Protein AF-A0A9D4Y849-F1 (afdb_monomer)

Sequence (155 aa):
MKKKGLILKHSLALVTILVTVCCIFIVIVTFFKLPEVQNKSNQKMGFYPITKSRKVSVQDLNLGKFGEMMIEMLPQDLAFTVFVPSEEAFKRDLHLSVDDSLKQDKFNDTYAIVSRVLGFSAVPLTVWSVDLRFGEVVNYESLSGFSLYVSKDVD

Structure (mmCIF, N/CA/C/O backbone):
data_AF-A0A9D4Y849-F1
#
_entry.id   AF-A0A9D4Y849-F1
#
loop_
_atom_site.group_PDB
_atom_site.id
_atom_site.type_symbol
_atom_site.label_atom_id
_atom_site.label_alt_id
_atom_site.label_comp_id
_atom_site.label_asym_id
_atom_site.label_entity_id
_atom_site.label_seq_id
_atom_site.pdbx_PDB_ins_code
_atom_site.Cartn_x
_atom_site.Cartn_y
_atom_site.Cartn_z
_atom_site.occupancy
_atom_site.B_iso_or_equiv
_atom_site.auth_seq_id
_atom_site.auth_comp_id
_atom_site.auth_asym_id
_atom_site.auth_atom_id
_atom_site.pdbx_PDB_model_num
ATOM 1 N N . MET A 1 1 ? 37.885 -54.218 -19.026 1.00 47.28 1 MET A N 1
ATOM 2 C CA . MET A 1 1 ? 36.502 -53.902 -18.592 1.00 47.28 1 MET A CA 1
ATOM 3 C C . MET A 1 1 ? 36.402 -52.515 -17.912 1.00 47.28 1 MET A C 1
ATOM 5 O O . MET A 1 1 ? 35.936 -52.428 -16.789 1.00 47.28 1 MET A O 1
ATOM 9 N N . LYS A 1 2 ? 36.842 -51.413 -18.559 1.00 52.56 2 LYS A N 1
ATOM 10 C CA . LYS A 1 2 ? 36.887 -50.051 -17.948 1.00 52.56 2 LYS A CA 1
ATOM 11 C C . LYS A 1 2 ? 36.174 -48.928 -18.737 1.00 52.56 2 LYS A C 1
ATOM 13 O O . LYS A 1 2 ? 36.035 -47.830 -18.218 1.00 52.56 2 LYS A O 1
ATOM 18 N N . LYS A 1 3 ? 35.683 -49.175 -19.962 1.00 53.69 3 LYS A N 1
ATOM 19 C CA . LYS A 1 3 ? 35.081 -48.125 -20.820 1.00 53.69 3 LYS A CA 1
ATOM 20 C C . LYS A 1 3 ? 33.641 -47.728 -20.443 1.00 53.69 3 LYS A C 1
ATOM 22 O O . LYS A 1 3 ? 33.256 -46.590 -20.671 1.00 53.69 3 LYS A O 1
ATOM 27 N N . LYS A 1 4 ? 32.857 -48.626 -19.829 1.00 53.47 4 LYS A N 1
ATOM 28 C CA . LYS A 1 4 ? 31.425 -48.390 -19.536 1.00 53.47 4 LYS A CA 1
ATOM 29 C C . LYS A 1 4 ? 31.184 -47.339 -18.436 1.00 53.47 4 LYS A C 1
ATOM 31 O O . LYS A 1 4 ? 30.261 -46.545 -18.550 1.00 53.47 4 LYS A O 1
ATOM 36 N N . GLY A 1 5 ? 32.042 -47.285 -17.411 1.00 56.31 5 GLY A N 1
ATOM 37 C CA . GLY A 1 5 ? 31.897 -46.340 -16.294 1.00 56.31 5 GLY A CA 1
ATOM 38 C C . GLY A 1 5 ? 32.251 -44.888 -16.636 1.00 56.31 5 GLY A C 1
ATOM 39 O O . GLY A 1 5 ? 31.751 -43.976 -15.989 1.00 56.31 5 GLY A O 1
ATOM 40 N N . LEU A 1 6 ? 33.083 -44.658 -17.658 1.00 56.03 6 LEU A N 1
ATOM 41 C CA . LEU A 1 6 ? 33.433 -43.308 -18.110 1.00 56.03 6 LEU A CA 1
ATOM 42 C C . LEU A 1 6 ? 32.272 -42.679 -18.900 1.00 56.03 6 LEU A C 1
ATOM 44 O O . LEU A 1 6 ? 31.901 -41.537 -18.656 1.00 56.03 6 LEU A O 1
ATOM 48 N N . ILE A 1 7 ? 31.643 -43.460 -19.784 1.00 57.50 7 ILE A N 1
ATOM 49 C CA . ILE A 1 7 ? 30.515 -43.020 -20.623 1.00 57.50 7 ILE A CA 1
ATOM 50 C C . ILE A 1 7 ? 29.294 -42.665 -19.760 1.00 57.50 7 ILE A C 1
ATOM 52 O O . ILE A 1 7 ? 28.658 -41.641 -19.992 1.00 57.50 7 ILE A O 1
ATOM 56 N N . LEU A 1 8 ? 29.014 -43.451 -18.711 1.00 58.69 8 LEU A N 1
ATOM 57 C CA . LEU A 1 8 ? 27.918 -43.172 -17.774 1.00 58.69 8 LEU A CA 1
ATOM 58 C C . LEU A 1 8 ? 28.136 -41.859 -16.995 1.00 58.69 8 LEU A C 1
ATOM 60 O O . LEU A 1 8 ? 27.192 -41.101 -16.794 1.00 58.69 8 LEU A O 1
ATOM 64 N N . LYS A 1 9 ? 29.384 -41.556 -16.603 1.00 65.88 9 LYS A N 1
ATOM 65 C CA . LYS A 1 9 ? 29.740 -40.299 -15.919 1.00 65.88 9 LYS A CA 1
ATOM 66 C C . LYS A 1 9 ? 29.588 -39.084 -16.830 1.00 65.88 9 LYS A C 1
ATOM 68 O O . LYS A 1 9 ? 29.071 -38.066 -16.387 1.00 65.88 9 LYS A O 1
ATOM 73 N N . HIS A 1 10 ? 29.989 -39.205 -18.096 1.00 72.44 10 HIS A N 1
ATOM 74 C CA . HIS A 1 10 ? 29.776 -38.146 -19.083 1.00 72.44 10 HIS A CA 1
ATOM 75 C C . HIS A 1 10 ? 28.285 -37.927 -19.365 1.00 72.44 10 HIS A C 1
ATOM 77 O O . HIS A 1 10 ? 27.846 -36.785 -19.409 1.00 72.44 10 HIS A O 1
ATOM 83 N N . SER A 1 11 ? 27.493 -38.999 -19.467 1.00 77.38 11 SER A N 1
ATOM 84 C CA . SER A 1 11 ? 26.039 -38.893 -19.640 1.00 77.38 11 SER A CA 1
ATOM 85 C C . SER A 1 11 ? 25.360 -38.226 -18.443 1.00 77.38 11 SER A C 1
ATOM 87 O O . SER A 1 11 ? 24.508 -37.366 -18.635 1.00 77.38 11 SER A O 1
ATOM 89 N N . LEU A 1 12 ? 25.741 -38.589 -17.215 1.00 82.31 12 LEU A N 1
ATOM 90 C CA . LEU A 1 12 ? 25.193 -37.978 -16.003 1.00 82.31 12 LEU A CA 1
ATOM 91 C C . LEU A 1 12 ? 25.571 -36.495 -15.907 1.00 82.31 12 LEU A C 1
ATOM 93 O O . LEU A 1 12 ? 24.713 -35.668 -15.624 1.00 82.31 12 LEU A O 1
ATOM 97 N N . ALA A 1 13 ? 26.827 -36.148 -16.207 1.00 82.88 13 ALA A N 1
ATOM 98 C CA . ALA A 1 13 ? 27.283 -34.760 -16.213 1.00 82.88 13 ALA A CA 1
ATOM 99 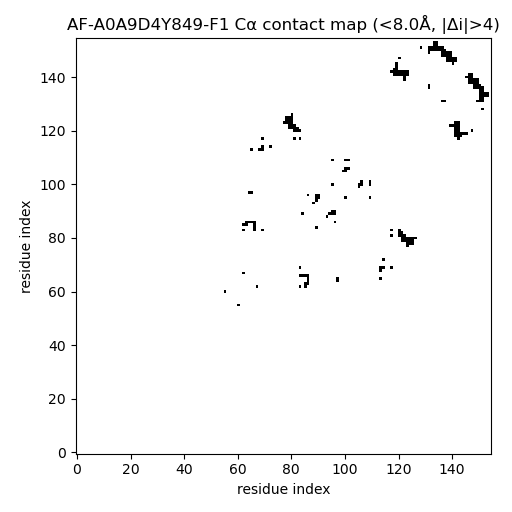C C . ALA A 1 13 ? 26.510 -33.896 -17.224 1.00 82.88 13 ALA A C 1
ATOM 101 O O . ALA A 1 13 ? 26.131 -32.776 -16.895 1.00 82.88 13 ALA A O 1
ATOM 102 N N . LEU A 1 14 ? 26.223 -34.421 -18.421 1.00 86.38 14 LEU A N 1
ATOM 103 C CA . LEU A 1 14 ? 25.432 -33.710 -19.432 1.00 86.38 14 LEU A CA 1
ATOM 104 C C . LEU A 1 14 ? 23.992 -33.460 -18.974 1.00 86.38 14 LEU A C 1
ATOM 106 O O . LEU A 1 14 ? 23.481 -32.358 -19.162 1.00 86.38 14 LEU A O 1
ATOM 110 N N . VAL A 1 15 ? 23.355 -34.449 -18.341 1.00 90.56 15 VAL A N 1
ATOM 111 C CA . VAL A 1 15 ? 21.998 -34.291 -17.795 1.00 90.56 15 VAL A CA 1
ATOM 112 C C . VAL A 1 15 ? 21.989 -33.241 -16.685 1.00 90.56 15 VAL A C 1
ATOM 114 O O . VAL A 1 15 ? 21.133 -32.360 -16.694 1.00 90.56 15 VAL A O 1
ATOM 117 N N . THR A 1 16 ? 22.966 -33.269 -15.774 1.00 88.50 16 THR A N 1
ATOM 118 C CA . THR A 1 16 ? 23.066 -32.270 -14.700 1.00 88.50 16 THR A CA 1
ATOM 119 C C . THR A 1 16 ? 23.268 -30.861 -15.254 1.00 88.50 16 THR A C 1
ATOM 121 O O . THR A 1 16 ? 22.604 -29.939 -14.795 1.00 88.50 16 THR A O 1
ATOM 124 N N . ILE A 1 17 ? 24.134 -30.691 -16.261 1.00 93.75 17 ILE A N 1
ATOM 125 C CA . ILE A 1 17 ? 24.362 -29.392 -16.916 1.00 93.75 17 ILE A CA 1
ATOM 126 C C . ILE A 1 17 ? 23.087 -28.896 -17.609 1.00 93.75 17 ILE A C 1
ATOM 128 O O . ILE A 1 17 ? 22.750 -27.721 -17.510 1.00 93.75 17 ILE A O 1
ATOM 132 N N . LEU A 1 18 ? 22.353 -29.777 -18.292 1.00 94.06 18 LEU A N 1
ATOM 133 C CA . LEU A 1 18 ? 21.105 -29.397 -18.949 1.00 94.06 18 LEU A CA 1
ATOM 134 C C . LEU A 1 18 ? 20.064 -28.921 -17.927 1.00 94.06 18 LEU A C 1
ATOM 136 O O . LEU A 1 18 ? 19.456 -27.870 -18.113 1.00 94.06 18 LEU A O 1
ATOM 140 N N . VAL A 1 19 ? 19.901 -29.660 -16.826 1.00 95.00 19 VAL A N 1
ATOM 141 C CA . VAL A 1 19 ? 18.961 -29.308 -15.755 1.00 95.00 19 VAL A CA 1
ATOM 142 C C . VAL A 1 19 ? 19.338 -27.974 -15.113 1.00 95.00 19 VAL A C 1
ATOM 144 O O . VAL A 1 19 ? 18.467 -27.122 -14.953 1.00 95.00 19 VAL A O 1
ATOM 147 N N . THR A 1 20 ? 20.616 -27.743 -14.798 1.00 94.44 20 THR A N 1
ATOM 148 C CA . THR A 1 20 ? 21.045 -26.471 -14.193 1.00 94.44 20 THR A CA 1
ATOM 149 C C . THR A 1 20 ? 20.836 -25.289 -15.134 1.00 94.44 20 THR A C 1
ATOM 151 O O . THR A 1 20 ? 20.333 -24.256 -14.694 1.00 94.44 20 THR A O 1
ATOM 154 N N . VAL A 1 21 ? 21.135 -25.438 -16.428 1.00 96.00 21 VAL A N 1
ATOM 155 C CA . VAL A 1 21 ? 20.874 -24.397 -17.435 1.00 96.00 21 VAL A CA 1
ATOM 156 C C . VAL A 1 21 ? 19.375 -24.109 -17.558 1.00 96.00 21 VAL A C 1
ATOM 158 O O . VAL A 1 21 ? 18.985 -22.942 -17.575 1.00 96.00 21 VAL A O 1
ATOM 161 N N . CYS A 1 22 ? 18.520 -25.137 -17.572 1.00 93.81 22 CYS A N 1
ATOM 162 C CA . CYS A 1 22 ? 17.066 -24.957 -17.582 1.00 93.81 22 CYS A CA 1
ATOM 163 C C . CYS A 1 22 ? 16.561 -24.236 -16.323 1.00 93.81 22 CYS A C 1
ATOM 165 O O . CYS A 1 22 ? 15.745 -23.324 -16.439 1.00 93.81 22 CYS A O 1
ATOM 167 N N . CYS A 1 23 ? 17.061 -24.589 -15.135 1.00 91.94 23 CYS A N 1
ATOM 168 C CA . CYS A 1 23 ? 16.703 -23.903 -13.891 1.00 91.94 23 CYS A CA 1
ATOM 169 C C . CYS A 1 23 ? 17.100 -22.423 -13.928 1.00 91.94 23 CYS A C 1
ATOM 171 O O . CYS A 1 23 ? 16.280 -21.567 -13.605 1.00 91.94 23 CYS A O 1
ATOM 173 N N . ILE A 1 24 ? 18.322 -22.112 -14.375 1.00 93.38 24 ILE A N 1
ATOM 174 C CA . ILE A 1 24 ? 18.793 -20.727 -14.518 1.00 93.38 24 ILE A CA 1
ATOM 175 C C . ILE A 1 24 ? 17.918 -19.965 -15.521 1.00 93.38 24 ILE A C 1
ATOM 177 O O . ILE A 1 24 ? 17.513 -18.840 -15.243 1.00 93.38 24 ILE A O 1
ATOM 181 N N . PHE A 1 25 ? 17.568 -20.578 -16.654 1.00 92.38 25 PHE A N 1
ATOM 182 C CA . PHE A 1 25 ? 16.704 -19.953 -17.654 1.00 92.38 25 PHE A CA 1
ATOM 183 C C . PHE A 1 25 ? 15.298 -19.657 -17.115 1.00 92.38 25 PHE A C 1
ATOM 185 O O . PHE A 1 25 ? 14.789 -18.561 -17.328 1.00 92.38 25 PHE A O 1
ATOM 192 N N . ILE A 1 26 ? 14.686 -20.590 -16.376 1.00 89.62 26 ILE A N 1
ATOM 193 C CA . ILE A 1 26 ? 13.374 -20.376 -15.746 1.00 89.62 26 ILE A CA 1
ATOM 194 C C . ILE A 1 26 ? 13.445 -19.229 -14.734 1.00 89.62 26 ILE A C 1
ATOM 196 O O . ILE A 1 26 ? 12.565 -18.369 -14.738 1.00 89.62 26 ILE A O 1
ATOM 200 N N . VAL A 1 27 ? 14.495 -19.182 -13.907 1.00 87.62 27 VAL A N 1
ATOM 201 C CA . VAL A 1 27 ? 14.723 -18.081 -12.958 1.00 87.62 27 VAL A CA 1
ATOM 202 C C . VAL A 1 27 ? 14.835 -16.757 -13.711 1.00 87.62 27 VAL A C 1
ATOM 204 O O . VAL A 1 27 ? 14.110 -15.827 -13.388 1.00 87.62 27 VAL A O 1
ATOM 207 N N . ILE A 1 28 ? 15.643 -16.683 -14.770 1.00 86.44 28 ILE A N 1
ATOM 208 C CA . ILE A 1 2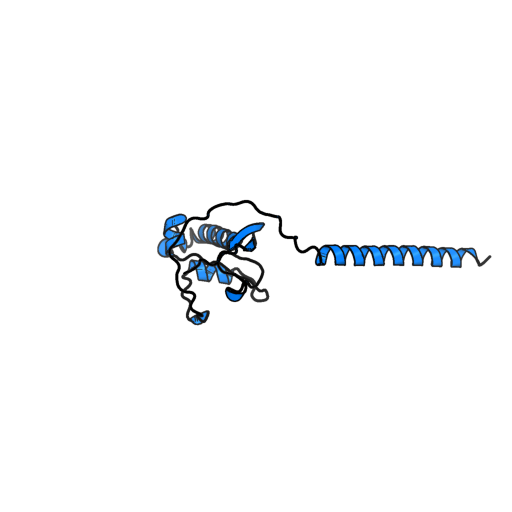8 ? 15.770 -15.478 -15.603 1.00 86.44 28 ILE A CA 1
ATOM 209 C C . ILE A 1 28 ? 14.406 -15.080 -16.185 1.00 86.44 28 ILE A C 1
ATOM 211 O O . ILE A 1 28 ? 13.965 -13.960 -15.965 1.00 86.44 28 ILE A O 1
ATOM 215 N N . VAL A 1 29 ? 13.680 -15.977 -16.855 1.00 82.31 29 VAL A N 1
ATOM 216 C CA . VAL A 1 29 ? 12.361 -15.644 -17.428 1.00 82.31 29 VAL A CA 1
ATOM 217 C C . VAL A 1 29 ? 11.379 -15.178 -16.351 1.00 82.31 29 VAL A C 1
ATOM 219 O O . VAL A 1 29 ? 10.624 -14.246 -16.593 1.00 82.31 29 VAL A O 1
ATOM 222 N N . THR A 1 30 ? 11.407 -15.770 -15.158 1.00 78.06 30 THR A N 1
ATOM 223 C CA . THR A 1 30 ? 10.515 -15.392 -14.051 1.00 78.06 30 THR A CA 1
ATOM 224 C C . THR A 1 30 ? 10.880 -14.026 -13.470 1.00 78.06 30 THR A C 1
ATOM 226 O O . THR A 1 30 ? 9.995 -13.215 -13.229 1.00 78.06 30 THR A O 1
ATOM 229 N N . PHE A 1 31 ? 12.172 -13.737 -13.295 1.00 75.00 31 PHE A N 1
ATOM 230 C CA . PHE A 1 31 ? 12.651 -12.443 -12.801 1.00 75.00 31 PHE A CA 1
ATOM 231 C C . PHE A 1 31 ? 12.488 -11.315 -13.831 1.00 75.00 31 PHE A C 1
ATOM 233 O O . PHE A 1 31 ? 12.242 -10.175 -13.448 1.00 75.00 31 PHE A O 1
ATOM 240 N N . PHE A 1 32 ? 12.616 -11.614 -15.128 1.00 65.69 32 PHE A N 1
ATOM 241 C CA . PHE A 1 32 ? 12.480 -10.626 -16.206 1.00 65.69 32 PHE A CA 1
ATOM 242 C C . PHE A 1 32 ? 11.050 -10.489 -16.742 1.00 65.69 32 PHE A C 1
ATOM 244 O O . PHE A 1 32 ? 10.751 -9.484 -17.386 1.00 65.69 32 PHE A O 1
ATOM 251 N N . LYS A 1 33 ? 10.139 -11.425 -16.443 1.00 50.00 33 LYS A N 1
ATOM 252 C CA . LYS A 1 33 ? 8.693 -11.198 -16.566 1.00 50.00 33 LYS A CA 1
ATOM 253 C C . LYS A 1 33 ? 8.202 -10.332 -15.403 1.00 50.00 33 LYS A C 1
ATOM 255 O O . LYS A 1 33 ? 7.407 -10.771 -14.577 1.00 50.00 33 LYS A O 1
ATOM 260 N N . LEU A 1 34 ? 8.626 -9.068 -15.384 1.00 50.88 34 LEU A N 1
ATOM 261 C CA . LEU A 1 34 ? 7.728 -8.032 -14.884 1.00 50.88 34 LEU A CA 1
ATOM 262 C C . LEU A 1 34 ? 6.468 -8.054 -15.769 1.00 50.88 34 LEU A C 1
ATOM 264 O O . LEU A 1 34 ? 6.597 -8.241 -16.983 1.00 50.88 34 LEU A O 1
ATOM 268 N N . PRO A 1 35 ? 5.262 -7.915 -15.198 1.00 51.56 35 PRO A N 1
ATOM 269 C CA . PRO A 1 35 ? 4.032 -7.945 -15.973 1.00 51.56 35 PRO A CA 1
ATOM 270 C C . PRO A 1 35 ? 4.059 -6.831 -17.024 1.00 51.56 35 PRO A C 1
ATOM 272 O O . PRO A 1 35 ? 4.059 -5.642 -16.716 1.00 51.56 35 PRO A O 1
ATOM 275 N N . GLU A 1 36 ? 4.120 -7.245 -18.287 1.00 46.44 36 GLU A N 1
ATOM 276 C CA . GLU A 1 36 ? 3.989 -6.371 -19.443 1.00 46.44 36 GLU A CA 1
ATOM 277 C C . GLU A 1 36 ? 2.595 -5.735 -19.428 1.00 46.44 36 GLU A C 1
ATOM 279 O O . GLU A 1 36 ? 1.570 -6.421 -19.386 1.00 46.44 36 GLU A O 1
ATOM 284 N N . VAL A 1 37 ? 2.593 -4.402 -19.437 1.00 47.94 37 VAL A N 1
ATOM 285 C CA . VAL A 1 37 ? 1.428 -3.515 -19.423 1.00 47.94 37 VAL A CA 1
ATOM 286 C C . VAL A 1 37 ? 0.395 -3.957 -20.464 1.00 47.94 37 VAL A C 1
ATOM 288 O O . VAL A 1 37 ? 0.623 -3.885 -21.673 1.00 47.94 37 VAL A O 1
ATOM 291 N N . GLN A 1 38 ? -0.767 -4.403 -19.981 1.00 45.53 38 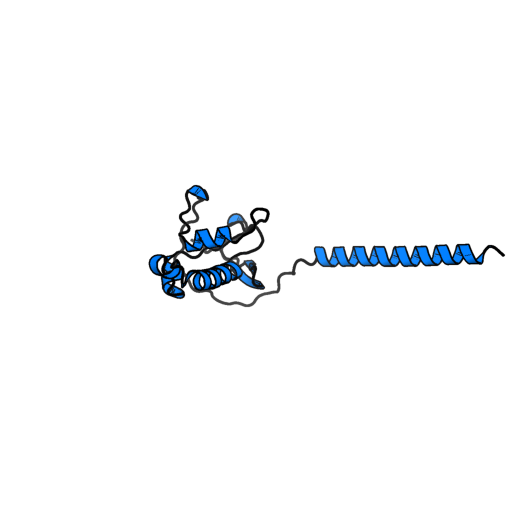GLN A N 1
ATOM 292 C CA . GLN A 1 38 ? -1.929 -4.691 -20.815 1.00 45.53 38 GLN A CA 1
ATOM 293 C C . GLN A 1 38 ? -2.621 -3.393 -21.252 1.00 45.53 38 GLN A C 1
ATOM 295 O O . GLN A 1 38 ? -2.792 -2.429 -20.509 1.00 45.53 38 GLN A O 1
ATOM 300 N N . ASN A 1 39 ? -2.986 -3.418 -22.525 1.00 45.72 39 ASN A N 1
ATOM 301 C CA . ASN A 1 39 ? -3.414 -2.331 -23.383 1.00 45.72 39 ASN A CA 1
ATOM 302 C C . ASN A 1 39 ? -4.852 -1.857 -23.067 1.00 45.72 39 ASN A C 1
ATOM 304 O O . ASN A 1 39 ? -5.771 -2.667 -23.010 1.00 45.72 39 ASN A O 1
ATOM 308 N N . LYS A 1 40 ? -5.013 -0.533 -22.926 1.00 54.56 40 LYS A N 1
ATOM 309 C CA . LYS A 1 40 ? -6.207 0.313 -23.161 1.00 54.56 40 LYS A CA 1
ATOM 310 C C . LYS A 1 40 ? -7.606 -0.281 -22.892 1.00 54.56 40 LYS A C 1
ATOM 312 O O . LYS A 1 40 ? -8.161 -1.005 -23.714 1.00 54.56 40 LYS A O 1
ATOM 317 N N . SER A 1 41 ? -8.301 0.284 -21.901 1.00 43.72 41 SER A N 1
ATOM 318 C CA . SER A 1 41 ? -9.721 0.624 -22.073 1.00 43.72 41 SER A CA 1
ATOM 319 C C . SER A 1 41 ? -10.070 1.913 -21.323 1.00 43.72 41 SER A C 1
ATOM 321 O O . SER A 1 41 ? -9.593 2.164 -20.220 1.00 43.72 41 SER A O 1
ATOM 323 N N . ASN A 1 42 ? -10.830 2.779 -21.993 1.00 49.94 42 ASN A N 1
ATOM 324 C CA . ASN A 1 42 ? -11.174 4.123 -21.547 1.00 49.94 42 ASN A CA 1
ATOM 325 C C . ASN A 1 42 ? -12.181 4.066 -20.391 1.00 49.94 42 ASN A C 1
ATOM 327 O O . ASN A 1 42 ? -13.327 3.672 -20.610 1.00 49.94 42 ASN A O 1
ATOM 331 N N . GLN A 1 43 ? -11.812 4.547 -19.205 1.00 46.41 43 GLN A N 1
ATOM 332 C CA . GLN A 1 43 ? -12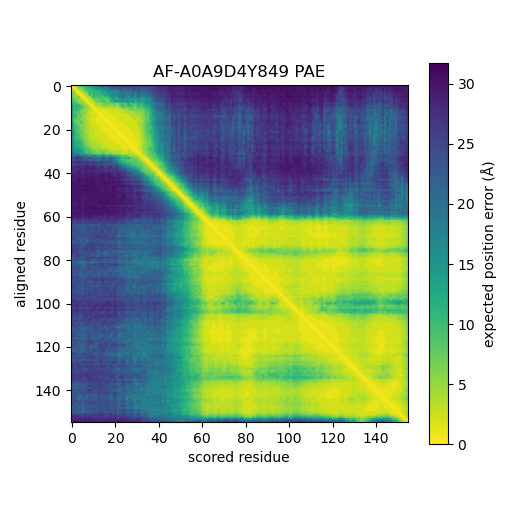.782 4.843 -18.154 1.00 46.41 43 GLN A CA 1
ATOM 333 C C . GLN A 1 43 ? -12.483 6.209 -17.538 1.00 46.41 43 GLN A C 1
ATOM 335 O O . GLN A 1 43 ? -11.387 6.475 -17.057 1.00 46.41 43 GLN A O 1
ATOM 340 N N . LYS A 1 44 ? -13.467 7.107 -17.642 1.00 43.03 44 LYS A N 1
ATOM 341 C CA . LYS A 1 44 ? -13.430 8.472 -17.112 1.00 43.03 44 LYS A CA 1
ATOM 342 C C . LYS A 1 44 ? -13.515 8.402 -15.584 1.00 43.03 44 LYS A C 1
ATOM 344 O O . LYS A 1 44 ? -14.555 7.996 -15.071 1.00 43.03 44 LYS A O 1
ATOM 349 N N . MET A 1 45 ? -12.451 8.787 -14.881 1.00 41.78 45 MET A N 1
ATOM 350 C CA . MET A 1 45 ? -12.441 8.897 -13.418 1.00 41.78 45 MET A CA 1
ATOM 351 C C . MET A 1 45 ? -12.903 10.301 -13.000 1.00 41.78 45 MET A C 1
ATOM 353 O O . MET A 1 45 ? -12.553 11.288 -13.643 1.00 41.78 45 MET A O 1
ATOM 357 N N . GLY A 1 46 ? -13.761 10.376 -11.979 1.00 40.09 46 GLY A N 1
ATOM 358 C CA . GLY A 1 46 ? -14.384 11.614 -11.504 1.00 40.09 46 GLY A CA 1
ATOM 359 C C . GLY A 1 46 ? -13.402 12.575 -10.825 1.00 40.09 46 GLY A C 1
ATOM 360 O O . GLY A 1 46 ? -12.483 12.148 -10.132 1.00 40.09 46 GLY A O 1
ATOM 361 N N . PHE A 1 47 ? -13.633 13.874 -11.023 1.00 34.31 47 PHE A N 1
ATOM 362 C CA . PHE A 1 47 ? -12.834 14.975 -10.484 1.00 34.31 47 PHE A CA 1
ATOM 363 C C . PHE A 1 47 ? -13.045 15.155 -8.970 1.00 34.31 47 PHE A C 1
ATOM 365 O O . PHE A 1 47 ? -14.172 15.370 -8.523 1.00 34.31 47 PHE A O 1
ATOM 372 N N . TYR A 1 48 ? -11.952 15.160 -8.203 1.00 40.69 48 TYR A N 1
ATOM 373 C CA . TYR A 1 48 ? -11.881 15.676 -6.829 1.00 40.69 48 TYR A CA 1
ATOM 374 C C . TYR A 1 48 ? -10.894 16.860 -6.788 1.00 40.69 48 TYR A C 1
ATOM 376 O O . TYR A 1 48 ? -9.969 16.896 -7.600 1.00 40.69 48 TYR A O 1
ATOM 384 N N . PRO A 1 49 ? -11.068 17.851 -5.891 1.00 37.31 49 PRO A N 1
ATOM 385 C CA . PRO A 1 49 ? -10.230 19.050 -5.875 1.00 37.31 49 PRO A CA 1
ATOM 386 C C . PRO A 1 49 ? -8.761 18.729 -5.548 1.00 37.31 49 PRO A C 1
ATOM 388 O O . PRO A 1 49 ? -8.453 18.131 -4.518 1.00 37.31 49 PRO A O 1
ATOM 391 N N . ILE A 1 50 ? -7.867 19.163 -6.440 1.00 39.81 50 ILE A N 1
ATOM 392 C CA . ILE A 1 50 ? -6.414 18.952 -6.408 1.00 39.81 50 ILE A CA 1
ATOM 393 C C . ILE A 1 50 ? -5.792 19.754 -5.254 1.00 39.81 50 ILE A C 1
ATOM 395 O O . ILE A 1 50 ? -5.839 20.986 -5.235 1.00 39.81 50 ILE A O 1
ATOM 399 N N . THR A 1 51 ? -5.165 19.074 -4.293 1.00 40.81 51 THR A N 1
ATOM 400 C CA . THR A 1 51 ? -4.304 19.708 -3.286 1.00 40.81 51 THR A CA 1
ATOM 401 C C . THR A 1 51 ? -2.861 19.760 -3.799 1.00 40.81 51 THR A C 1
ATOM 403 O O . THR A 1 51 ? -2.294 18.765 -4.244 1.00 40.81 51 THR A O 1
ATOM 406 N N . LYS A 1 52 ? -2.250 20.954 -3.777 1.00 41.47 52 LYS A N 1
ATOM 407 C CA . LYS A 1 52 ? -0.873 21.192 -4.250 1.00 41.47 52 LYS A CA 1
ATOM 408 C C . LYS A 1 52 ? 0.129 20.264 -3.548 1.00 41.47 52 LYS A C 1
ATOM 410 O O . LYS A 1 52 ? 0.243 20.284 -2.324 1.00 41.47 52 LYS A O 1
ATOM 415 N N . SER A 1 53 ? 0.919 19.528 -4.332 1.00 44.97 53 SER A N 1
ATOM 416 C CA . SER A 1 53 ? 2.009 18.666 -3.853 1.00 44.97 53 SER A CA 1
ATOM 417 C C . SER A 1 53 ? 3.128 19.495 -3.203 1.00 44.97 53 SER A C 1
ATOM 419 O O . SER A 1 53 ? 4.014 20.013 -3.885 1.00 44.97 53 SER A O 1
ATOM 421 N N . ARG A 1 54 ? 3.111 19.620 -1.872 1.00 44.75 54 ARG A N 1
ATOM 422 C CA . ARG A 1 54 ? 4.216 20.177 -1.076 1.00 44.75 54 ARG A CA 1
ATOM 423 C C . ARG A 1 54 ? 5.152 19.039 -0.662 1.00 44.75 54 ARG A C 1
ATOM 425 O O . ARG A 1 54 ? 4.700 18.034 -0.129 1.00 44.75 54 ARG A O 1
ATOM 432 N N . LYS A 1 55 ? 6.464 19.206 -0.856 1.00 44.47 55 LYS A N 1
ATOM 433 C CA . LYS A 1 55 ? 7.477 18.320 -0.262 1.00 44.47 55 LYS A CA 1
ATOM 434 C C . LYS A 1 55 ? 7.494 18.584 1.249 1.00 44.47 55 LYS A C 1
ATOM 436 O O . LYS A 1 55 ? 7.966 19.639 1.670 1.00 44.47 55 LYS A O 1
ATOM 441 N N . VAL A 1 56 ? 6.914 17.684 2.037 1.00 51.25 56 VAL A N 1
ATOM 442 C CA . VAL A 1 56 ? 6.823 17.787 3.504 1.00 51.25 56 VAL A CA 1
ATOM 443 C C . VAL A 1 56 ? 7.662 16.663 4.111 1.00 51.25 56 VAL A C 1
ATOM 445 O O . VAL A 1 56 ? 7.673 15.550 3.585 1.00 51.25 56 VAL A O 1
ATOM 448 N N . SER A 1 57 ? 8.436 16.967 5.154 1.00 51.75 57 SER A N 1
ATOM 449 C CA . SER A 1 57 ? 9.180 15.939 5.884 1.00 51.75 57 SER A CA 1
ATOM 450 C C . SER A 1 57 ? 8.181 15.032 6.616 1.00 51.75 57 SER A C 1
ATOM 452 O O . SER A 1 57 ? 7.137 15.505 7.053 1.00 51.75 57 SER A O 1
ATOM 454 N N . VAL A 1 58 ? 8.467 13.734 6.764 1.00 54.00 58 VAL A N 1
ATOM 455 C CA . VAL A 1 58 ? 7.554 12.793 7.455 1.00 54.00 58 VAL A CA 1
ATOM 456 C C . VAL A 1 58 ? 7.246 13.250 8.893 1.00 54.00 58 VAL A C 1
ATOM 458 O O . VAL A 1 58 ? 6.165 12.986 9.398 1.00 54.00 58 VAL A O 1
ATOM 461 N N . GLN A 1 59 ? 8.158 13.999 9.522 1.00 53.22 59 GLN A N 1
ATOM 462 C CA . GLN A 1 59 ? 8.001 14.546 10.876 1.00 53.22 59 GLN A CA 1
ATOM 463 C C . GLN A 1 59 ? 7.018 15.729 10.945 1.00 53.22 59 GLN A C 1
ATOM 465 O O . GLN A 1 59 ? 6.468 15.997 12.007 1.00 53.22 59 GLN A O 1
ATOM 470 N N . ASP A 1 60 ? 6.762 16.401 9.818 1.00 57.03 60 ASP A N 1
ATOM 471 C CA . ASP A 1 60 ? 5.835 17.538 9.713 1.00 57.03 60 ASP A CA 1
ATOM 472 C C . ASP A 1 60 ? 4.474 17.143 9.101 1.00 57.03 60 ASP A C 1
ATOM 474 O O . ASP A 1 60 ? 3.586 17.985 8.936 1.00 57.03 60 ASP A O 1
ATOM 478 N N . LEU A 1 61 ? 4.309 15.874 8.711 1.00 71.69 61 LEU A N 1
ATOM 479 C CA . LEU A 1 61 ? 3.108 15.345 8.068 1.00 71.69 61 LEU A CA 1
ATOM 480 C C . LEU A 1 61 ? 2.167 14.777 9.133 1.00 71.69 61 LEU A C 1
ATOM 482 O O . LEU A 1 61 ? 2.352 13.668 9.623 1.00 71.69 61 LEU A O 1
ATOM 486 N N . ASN A 1 62 ? 1.130 15.537 9.483 1.00 83.44 62 ASN A N 1
ATOM 487 C CA . ASN A 1 62 ? 0.049 15.023 10.316 1.00 83.44 62 ASN A CA 1
ATOM 488 C C . ASN A 1 62 ? -0.820 14.066 9.481 1.00 83.44 62 ASN A C 1
ATOM 490 O O . ASN A 1 62 ? -1.690 14.504 8.729 1.00 83.44 62 ASN A O 1
ATOM 494 N N . LEU A 1 63 ? -0.540 12.765 9.584 1.00 88.06 63 LEU A N 1
ATOM 495 C CA . LEU A 1 63 ? -1.287 11.695 8.913 1.00 88.06 63 LEU A CA 1
ATOM 496 C C . LEU A 1 63 ? -2.570 11.299 9.665 1.00 88.06 63 LEU A C 1
ATOM 498 O O . LEU A 1 63 ? -3.336 10.466 9.177 1.00 88.06 63 LEU A O 1
ATOM 502 N N . GLY A 1 64 ? -2.795 11.867 10.853 1.00 91.38 64 GLY A N 1
ATOM 503 C CA . GLY A 1 64 ? -3.822 11.403 11.775 1.00 91.38 64 GLY A CA 1
ATOM 504 C C . GLY A 1 64 ? -3.540 10.004 12.335 1.00 91.38 64 GLY A C 1
ATOM 505 O O . GLY A 1 64 ? -2.602 9.313 11.931 1.00 91.38 64 GLY A O 1
ATOM 506 N N . LYS A 1 65 ? -4.378 9.550 13.267 1.00 94.00 65 LYS A N 1
ATOM 507 C CA . LYS A 1 65 ? -4.185 8.282 13.989 1.00 94.00 65 LYS A CA 1
ATOM 508 C C . LYS A 1 65 ? -4.310 7.049 13.111 1.00 94.00 65 LYS A C 1
ATOM 510 O O . LYS A 1 65 ? -3.555 6.096 13.289 1.00 94.00 65 LYS A O 1
ATOM 515 N N . PHE A 1 66 ? -5.222 7.057 12.145 1.00 95.38 66 PHE A N 1
ATOM 516 C CA . PHE A 1 66 ? -5.339 5.934 11.214 1.00 95.38 66 PHE A CA 1
ATOM 517 C C . PHE A 1 66 ? -4.177 5.892 10.226 1.00 95.38 66 PHE A C 1
ATOM 519 O O . PHE A 1 66 ? -3.679 4.810 9.936 1.00 95.38 66 PHE A O 1
ATOM 526 N N . GLY A 1 67 ? -3.704 7.048 9.756 1.00 94.50 67 GLY A N 1
ATOM 527 C CA . GLY A 1 67 ? -2.530 7.113 8.894 1.00 94.50 67 GLY A CA 1
ATOM 528 C C . GLY A 1 67 ? -1.254 6.672 9.613 1.00 94.50 67 GLY A C 1
ATOM 529 O O . GLY A 1 67 ? -0.502 5.877 9.059 1.00 94.50 67 GLY A O 1
ATOM 530 N N . GLU A 1 68 ? -1.049 7.095 10.865 1.00 93.88 68 GLU A N 1
ATOM 531 C CA . GLU A 1 68 ? 0.033 6.585 11.726 1.00 93.88 68 GLU A CA 1
ATOM 532 C C . GLU A 1 68 ? -0.027 5.052 11.838 1.00 93.88 68 GLU A C 1
ATOM 534 O O . GLU A 1 68 ? 0.953 4.372 11.535 1.00 93.88 68 GLU A O 1
ATOM 539 N N . MET A 1 69 ? -1.207 4.502 12.146 1.00 94.81 69 MET A N 1
ATOM 540 C CA . MET A 1 69 ? -1.422 3.054 12.238 1.00 94.81 69 MET A CA 1
ATOM 541 C C . MET A 1 69 ? -1.106 2.326 10.920 1.00 94.81 69 MET A C 1
ATOM 543 O O . MET A 1 69 ? -0.519 1.246 10.940 1.00 94.81 69 MET A O 1
ATOM 547 N N . MET A 1 70 ? -1.462 2.906 9.766 1.00 95.75 70 MET A N 1
ATOM 548 C CA . MET A 1 70 ? -1.114 2.358 8.447 1.00 95.75 70 MET A CA 1
ATOM 549 C C . MET A 1 70 ? 0.400 2.244 8.250 1.00 95.75 70 MET A C 1
ATOM 551 O O . MET A 1 70 ? 0.867 1.225 7.747 1.00 95.75 70 MET A O 1
ATOM 555 N N . ILE A 1 71 ? 1.164 3.264 8.643 1.00 93.81 71 ILE A N 1
ATOM 556 C CA . ILE A 1 71 ? 2.625 3.258 8.494 1.00 93.81 71 ILE A CA 1
ATOM 557 C C . ILE A 1 71 ? 3.279 2.268 9.464 1.00 93.81 71 ILE A C 1
ATOM 559 O O . ILE A 1 71 ? 4.200 1.558 9.070 1.00 93.81 71 ILE A O 1
ATOM 563 N N . GLU A 1 72 ? 2.777 2.159 10.696 1.00 93.75 72 GLU A N 1
ATOM 564 C CA . GLU A 1 72 ? 3.277 1.203 11.697 1.00 93.75 72 GLU A CA 1
ATOM 565 C C . GLU A 1 72 ? 3.104 -0.267 11.282 1.00 93.75 72 GLU A C 1
ATOM 567 O O . GLU A 1 72 ? 3.853 -1.132 11.737 1.00 93.75 72 GLU A O 1
ATOM 572 N N . MET A 1 73 ? 2.141 -0.562 10.405 1.00 94.50 73 MET A N 1
ATOM 573 C CA . MET A 1 73 ? 1.921 -1.908 9.866 1.00 94.50 73 MET A CA 1
ATOM 574 C C . MET A 1 73 ? 2.910 -2.310 8.762 1.00 94.50 73 MET A C 1
ATOM 576 O O . MET A 1 73 ? 2.957 -3.487 8.396 1.00 94.50 73 MET A O 1
ATOM 580 N N . LEU A 1 74 ? 3.675 -1.370 8.202 1.00 93.38 74 LEU A N 1
ATOM 581 C CA . LEU A 1 74 ? 4.600 -1.651 7.107 1.00 93.38 74 LEU A CA 1
ATOM 582 C C . LEU A 1 74 ? 5.991 -2.064 7.610 1.00 93.38 74 LEU A C 1
ATOM 584 O O . LEU A 1 74 ? 6.466 -1.564 8.632 1.00 93.38 74 LEU A O 1
ATOM 588 N N . PRO A 1 75 ? 6.689 -2.944 6.872 1.00 91.12 75 PRO A N 1
ATOM 589 C CA . PRO A 1 75 ? 8.072 -3.265 7.179 1.00 91.12 75 PRO A CA 1
ATOM 590 C C . PRO A 1 75 ? 8.985 -2.072 6.856 1.00 91.12 75 PRO A C 1
ATOM 592 O O . PRO A 1 75 ? 8.801 -1.377 5.858 1.00 91.12 75 PRO A O 1
ATOM 595 N N . GLN A 1 76 ? 9.978 -1.832 7.715 1.00 86.38 76 GLN A N 1
ATOM 596 C CA . GLN A 1 76 ? 10.850 -0.649 7.645 1.00 86.38 76 GLN A CA 1
ATOM 597 C C . GLN A 1 76 ? 11.984 -0.771 6.614 1.00 86.38 76 GLN A C 1
ATOM 599 O O . GLN A 1 76 ? 12.629 0.220 6.283 1.00 86.38 76 GLN A O 1
ATOM 604 N N . ASP A 1 77 ? 12.257 -1.979 6.130 1.00 87.56 77 ASP A N 1
ATOM 605 C CA . ASP A 1 77 ? 13.380 -2.325 5.255 1.00 87.56 77 ASP A CA 1
ATOM 606 C C . ASP A 1 77 ? 13.008 -2.379 3.764 1.00 87.56 77 ASP A C 1
ATOM 608 O O . ASP A 1 77 ? 13.862 -2.657 2.919 1.00 87.56 77 ASP A O 1
ATOM 612 N N . LEU A 1 78 ? 11.751 -2.082 3.425 1.00 88.12 78 LEU A N 1
AT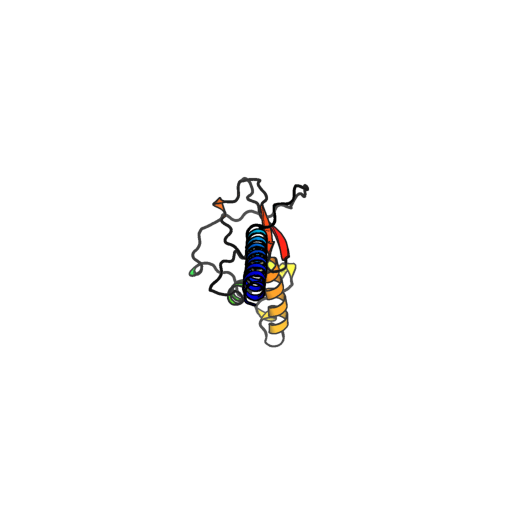OM 613 C CA . LEU A 1 78 ? 11.228 -2.129 2.062 1.00 88.12 78 LEU A CA 1
ATOM 614 C C . LEU A 1 78 ? 10.614 -0.791 1.642 1.00 88.12 78 LEU A C 1
ATOM 616 O O . LEU A 1 78 ? 10.092 -0.026 2.450 1.00 88.12 78 LEU A O 1
ATOM 620 N N . ALA A 1 79 ? 10.680 -0.510 0.342 1.00 90.56 79 ALA A N 1
ATOM 621 C CA . ALA A 1 79 ? 10.128 0.708 -0.229 1.00 90.56 79 ALA A CA 1
ATOM 622 C C . ALA A 1 79 ? 8.640 0.537 -0.553 1.00 90.56 79 ALA A C 1
ATOM 624 O O . ALA A 1 79 ? 8.265 -0.339 -1.333 1.00 90.56 79 ALA A O 1
ATOM 625 N N . PHE A 1 80 ? 7.812 1.430 -0.013 1.00 94.31 80 PHE A N 1
ATOM 626 C CA . PHE A 1 80 ? 6.393 1.523 -0.345 1.00 94.31 80 PHE A CA 1
ATOM 627 C C . PHE A 1 80 ? 6.016 2.952 -0.706 1.00 94.31 80 PHE A C 1
ATOM 629 O O . PHE A 1 80 ? 6.536 3.913 -0.137 1.00 94.31 80 PHE A O 1
ATOM 636 N N . THR A 1 81 ? 5.037 3.076 -1.596 1.00 95.00 81 THR A N 1
ATOM 637 C CA . THR A 1 81 ? 4.242 4.297 -1.729 1.00 95.00 81 THR A CA 1
ATOM 638 C C . THR A 1 81 ? 2.858 4.023 -1.177 1.00 95.00 81 THR A C 1
ATOM 640 O O . THR A 1 81 ? 2.186 3.102 -1.636 1.00 95.00 81 THR A O 1
ATOM 643 N N . VAL A 1 82 ? 2.431 4.815 -0.196 1.00 95.56 82 VAL A N 1
ATOM 644 C CA . VAL A 1 82 ? 1.140 4.638 0.475 1.00 95.56 82 VAL A CA 1
ATOM 645 C C . VAL A 1 82 ? 0.266 5.852 0.210 1.00 95.56 82 VAL A C 1
ATOM 647 O O . VAL A 1 82 ? 0.621 6.975 0.567 1.00 95.56 82 VAL A O 1
ATOM 650 N N . PHE A 1 83 ? -0.899 5.624 -0.389 1.00 94.94 83 PHE A N 1
ATOM 651 C CA . PHE A 1 83 ? -1.941 6.634 -0.525 1.00 94.94 83 PHE A CA 1
ATOM 652 C C . PHE A 1 83 ? -2.781 6.627 0.757 1.00 94.94 83 PHE A C 1
ATOM 654 O O . PHE A 1 83 ? -3.705 5.828 0.909 1.00 94.94 83 PHE A O 1
ATOM 661 N N . VAL A 1 84 ? -2.400 7.468 1.721 1.00 95.50 84 VAL A N 1
ATOM 662 C CA . VAL A 1 84 ? -3.034 7.536 3.048 1.00 95.50 84 VAL A CA 1
ATOM 663 C C . VAL A 1 84 ? -4.303 8.402 2.982 1.00 95.50 84 VAL A C 1
ATOM 665 O O . VAL A 1 84 ? -4.196 9.591 2.670 1.00 95.50 84 VAL A O 1
ATOM 668 N N . PRO A 1 85 ? -5.502 7.859 3.269 1.00 95.00 85 PRO A N 1
ATOM 669 C CA . PRO A 1 85 ? -6.715 8.666 3.383 1.00 95.00 85 PRO A CA 1
ATOM 670 C C . PRO A 1 85 ? -6.659 9.581 4.611 1.00 95.00 85 PRO A C 1
ATOM 672 O O . PRO A 1 85 ? -6.107 9.202 5.642 1.00 95.00 85 PRO A O 1
ATOM 675 N N . SER A 1 86 ? -7.276 10.763 4.533 1.00 93.19 86 SER A N 1
ATOM 676 C CA . SER A 1 86 ? -7.409 11.634 5.708 1.00 93.19 86 SER A CA 1
ATOM 677 C C . SER A 1 86 ? -8.400 11.058 6.725 1.00 93.19 86 SER A C 1
ATOM 679 O O . SER A 1 86 ? -9.266 10.248 6.377 1.00 93.19 86 SER A O 1
ATOM 681 N N . GLU A 1 87 ? -8.330 11.507 7.980 1.00 92.44 87 GLU A N 1
ATOM 682 C CA . GLU A 1 87 ? -9.288 11.097 9.018 1.00 92.44 87 GLU A CA 1
ATOM 683 C C . GLU A 1 87 ? -10.737 11.427 8.632 1.00 92.44 87 GLU A C 1
ATOM 685 O O . GLU A 1 87 ? -11.649 10.646 8.909 1.00 92.44 87 GLU A O 1
ATOM 690 N N . GLU A 1 88 ? -10.969 12.533 7.921 1.00 92.88 88 GLU A N 1
ATOM 691 C CA . GLU A 1 88 ? -12.295 12.887 7.413 1.00 92.88 88 GLU A CA 1
ATOM 692 C C . GLU A 1 88 ? -12.800 11.885 6.375 1.00 92.88 88 GLU A C 1
ATOM 694 O O . GLU A 1 88 ? -14.000 11.621 6.334 1.00 92.88 88 GLU A O 1
ATOM 699 N N . ALA A 1 89 ? -11.917 11.314 5.548 1.00 95.00 89 ALA A N 1
ATOM 700 C CA . ALA A 1 89 ? -12.299 10.272 4.599 1.00 95.00 89 ALA A CA 1
ATOM 701 C C . ALA A 1 89 ? -12.681 8.974 5.326 1.00 95.00 89 ALA A C 1
ATOM 703 O O . ALA A 1 89 ? -13.739 8.411 5.046 1.00 95.00 89 ALA A O 1
ATOM 704 N N . PHE A 1 90 ? -11.898 8.557 6.328 1.00 95.19 90 PHE A N 1
ATOM 705 C CA . PHE A 1 90 ? -12.253 7.425 7.195 1.00 95.19 90 PHE A CA 1
ATOM 706 C C . PHE A 1 90 ? -13.602 7.638 7.895 1.00 95.19 90 PHE A C 1
ATOM 708 O O . PHE A 1 90 ? -14.458 6.750 7.899 1.00 95.19 90 PHE A O 1
ATOM 715 N N . LYS A 1 91 ? -13.836 8.837 8.434 1.00 94.69 91 LYS A N 1
ATOM 716 C CA . LYS A 1 91 ? -15.094 9.172 9.104 1.00 94.69 91 LYS A CA 1
ATOM 717 C C . LYS A 1 91 ? -16.279 9.215 8.143 1.00 94.69 91 LYS A C 1
ATOM 719 O O . LYS A 1 91 ? -17.359 8.755 8.501 1.00 94.69 91 LYS A O 1
ATOM 724 N N . ARG A 1 92 ? -16.107 9.785 6.950 1.00 95.56 92 ARG A N 1
ATOM 725 C CA . ARG A 1 92 ? -17.189 9.949 5.969 1.00 95.56 92 ARG A CA 1
ATOM 726 C C . ARG A 1 92 ? -17.581 8.625 5.323 1.00 95.56 92 ARG A C 1
ATOM 728 O O . ARG A 1 92 ? -18.770 8.346 5.226 1.00 95.56 92 ARG A O 1
ATOM 735 N N . ASP A 1 93 ? -16.598 7.842 4.892 1.00 94.81 93 ASP A N 1
ATOM 736 C CA . ASP A 1 93 ? -16.838 6.701 4.004 1.00 94.81 93 ASP A CA 1
ATOM 737 C C . ASP A 1 93 ? -16.916 5.374 4.782 1.00 94.81 93 ASP A C 1
ATOM 739 O O . ASP A 1 93 ? -17.600 4.445 4.357 1.00 94.81 93 ASP A O 1
ATOM 743 N N . LEU A 1 94 ? -16.257 5.289 5.946 1.00 93.88 94 LEU A N 1
ATOM 744 C CA . LEU A 1 94 ? -16.221 4.088 6.792 1.00 93.88 94 LEU A CA 1
ATOM 745 C C . LEU A 1 94 ? -16.870 4.295 8.168 1.00 93.88 94 LEU A C 1
ATOM 747 O O . LEU A 1 94 ? -16.878 3.369 8.977 1.00 93.88 94 LEU A O 1
ATOM 751 N N . HIS A 1 95 ? -17.406 5.490 8.451 1.00 93.44 95 HIS A N 1
ATOM 752 C CA . HIS A 1 95 ? -17.960 5.857 9.763 1.00 93.44 95 HIS A CA 1
ATOM 753 C C . HIS A 1 95 ? -16.986 5.611 10.928 1.00 93.44 95 HIS A C 1
ATOM 755 O O . HIS A 1 95 ? -17.397 5.379 12.067 1.00 93.44 95 HIS A O 1
ATOM 761 N N . LEU A 1 96 ? -15.682 5.682 10.646 1.00 93.56 96 LEU A N 1
ATOM 762 C CA . LEU A 1 96 ? -14.622 5.397 11.601 1.00 93.56 96 LEU A CA 1
ATOM 763 C C . LEU A 1 96 ? -14.115 6.714 12.207 1.00 93.56 96 LEU A C 1
ATOM 765 O O . LEU A 1 96 ? -13.541 7.546 11.509 1.00 93.56 96 LEU A O 1
ATOM 769 N N . SER A 1 97 ? -14.357 6.922 13.502 1.00 92.69 97 SER A N 1
ATOM 770 C CA . SER A 1 97 ? -13.936 8.120 14.244 1.00 92.69 97 SER A CA 1
ATOM 771 C C . SER A 1 97 ? -12.961 7.732 15.343 1.00 92.69 97 SER A C 1
ATOM 773 O O . SER A 1 97 ? -13.278 6.841 16.128 1.00 92.69 97 SER A O 1
ATOM 775 N N . VAL A 1 98 ? -11.827 8.434 15.430 1.00 88.62 98 VAL A N 1
ATOM 776 C CA . VAL A 1 98 ? -10.714 8.143 16.353 1.00 88.62 98 VAL A CA 1
ATOM 777 C C . VAL A 1 98 ? -11.191 7.938 17.797 1.00 88.62 98 VAL A C 1
ATOM 779 O O . VAL A 1 98 ? -10.810 6.955 18.433 1.00 88.62 98 VAL A O 1
ATOM 782 N N . ASP A 1 99 ? -12.082 8.811 18.279 1.00 88.00 99 ASP A N 1
ATOM 783 C CA . ASP A 1 99 ? -12.607 8.792 19.655 1.00 88.00 99 ASP A CA 1
ATOM 784 C C . ASP A 1 99 ? -13.334 7.488 20.023 1.00 88.00 99 ASP A C 1
ATOM 786 O O . ASP A 1 99 ? -13.320 7.054 21.177 1.00 88.00 99 ASP A O 1
ATOM 790 N N . ASP A 1 100 ? -13.986 6.854 19.048 1.00 86.69 100 ASP A N 1
ATOM 791 C CA . ASP A 1 100 ? -14.789 5.651 19.258 1.00 86.69 100 ASP A CA 1
ATOM 792 C C . ASP A 1 100 ? -14.072 4.380 18.814 1.00 86.69 100 ASP A C 1
ATOM 794 O O . ASP A 1 100 ? -14.246 3.329 19.429 1.00 86.69 100 ASP A O 1
ATOM 798 N N . SER A 1 101 ? -13.276 4.462 17.751 1.00 86.06 101 SER A N 1
ATOM 799 C CA . SER A 1 101 ? -12.651 3.314 17.093 1.00 86.06 101 SER A CA 1
ATOM 800 C C . SER A 1 101 ? -11.440 2.769 17.850 1.00 86.06 101 SER A C 1
ATOM 802 O O . SER A 1 101 ? -11.103 1.596 17.701 1.00 86.06 101 SER A O 1
ATOM 804 N N . LEU A 1 102 ? -10.775 3.601 18.659 1.00 86.88 102 LEU A N 1
ATOM 805 C CA . LEU A 1 102 ? -9.586 3.210 19.427 1.00 86.88 102 LEU A CA 1
ATOM 806 C C . LEU A 1 102 ? -9.904 2.702 20.843 1.00 86.88 102 LEU A C 1
ATOM 808 O O . LEU A 1 102 ? -8.995 2.450 21.632 1.00 86.88 102 LEU A O 1
ATOM 812 N N . LYS A 1 103 ? -11.188 2.524 21.175 1.00 90.44 103 LYS A N 1
ATOM 813 C CA . LYS A 1 103 ? -11.609 1.864 22.417 1.00 90.44 103 LYS A CA 1
ATOM 814 C C . LYS A 1 103 ? -11.232 0.380 22.376 1.00 90.44 103 LYS A C 1
ATOM 816 O O . LYS A 1 103 ? -11.241 -0.243 21.316 1.00 90.44 103 LYS A O 1
ATOM 821 N N . GLN A 1 104 ? -10.898 -0.190 23.534 1.00 87.31 104 GLN A N 1
ATOM 822 C CA . GLN A 1 104 ? -10.339 -1.545 23.643 1.00 87.31 104 GLN A CA 1
ATOM 823 C C . GLN A 1 104 ? -11.227 -2.630 23.010 1.00 87.31 104 GLN A C 1
ATOM 825 O O . GLN A 1 104 ? -10.714 -3.588 22.441 1.00 87.31 104 GLN A O 1
ATOM 830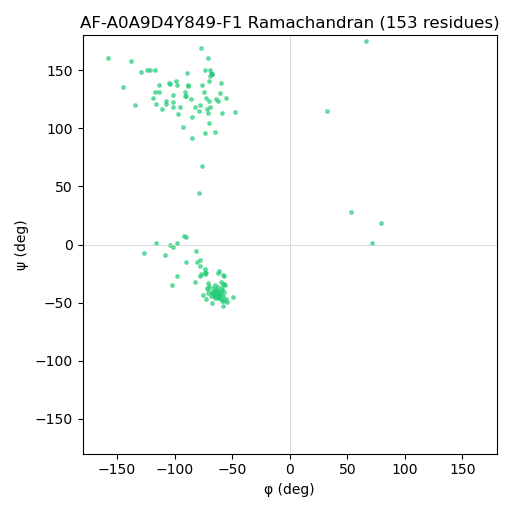 N N . ASP A 1 105 ? -12.547 -2.475 23.088 1.00 90.88 105 ASP A N 1
ATOM 831 C CA . ASP A 1 105 ? -13.534 -3.395 22.521 1.00 90.88 105 ASP A CA 1
ATOM 832 C C . ASP A 1 105 ? -13.628 -3.323 20.989 1.00 90.88 105 ASP A C 1
ATOM 834 O O . ASP A 1 105 ? -13.998 -4.310 20.361 1.00 90.88 105 ASP A O 1
ATOM 838 N N . LYS A 1 106 ? -13.258 -2.188 20.384 1.00 90.19 106 LYS A N 1
ATOM 839 C CA . LYS A 1 106 ? -13.351 -1.938 18.933 1.00 90.19 106 LYS A CA 1
ATOM 840 C C . LYS A 1 106 ? -12.005 -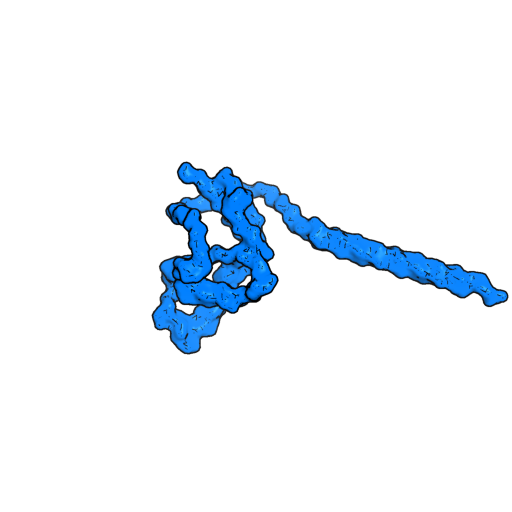1.904 18.218 1.00 90.19 106 LYS A C 1
ATOM 842 O O . LYS A 1 106 ? -11.967 -1.877 16.991 1.00 90.19 106 LYS A O 1
ATOM 847 N N . PHE A 1 107 ? -10.900 -1.919 18.960 1.00 91.62 107 PHE A N 1
ATOM 848 C CA . PHE A 1 107 ? -9.557 -1.782 18.401 1.00 91.62 107 PHE A CA 1
ATOM 849 C C . PHE A 1 107 ? -9.245 -2.846 17.339 1.00 91.62 107 PHE A C 1
ATOM 851 O O . PHE A 1 107 ? -8.687 -2.519 16.296 1.00 91.62 107 PHE A O 1
ATOM 858 N N . ASN A 1 108 ? -9.648 -4.100 17.565 1.00 94.25 108 ASN A N 1
ATOM 859 C CA . ASN A 1 108 ? -9.411 -5.188 16.611 1.00 94.25 108 ASN A CA 1
ATOM 860 C C . ASN A 1 108 ? -10.169 -4.979 15.293 1.00 94.25 108 ASN A C 1
ATOM 862 O O . ASN A 1 108 ? -9.596 -5.174 14.222 1.00 94.25 108 ASN A O 1
ATOM 866 N N . ASP A 1 109 ? -11.427 -4.542 15.365 1.00 94.81 109 ASP A N 1
ATOM 867 C CA . ASP A 1 109 ? -12.246 -4.258 14.183 1.00 94.81 109 ASP A CA 1
ATOM 868 C C . ASP A 1 109 ? -11.661 -3.076 13.404 1.00 94.81 109 ASP A C 1
ATOM 870 O O . ASP A 1 109 ? -11.483 -3.141 12.187 1.00 94.81 109 ASP A O 1
ATOM 874 N N . THR A 1 110 ? -11.274 -2.019 14.121 1.00 95.69 110 THR A N 1
ATOM 875 C CA . THR A 1 110 ? -10.575 -0.858 13.561 1.00 95.69 110 THR A CA 1
ATOM 876 C C . THR A 1 110 ? -9.286 -1.275 12.864 1.00 95.69 110 THR A C 1
ATOM 878 O O . THR A 1 110 ? -9.065 -0.904 11.715 1.00 95.69 110 THR A O 1
ATOM 881 N N . TYR A 1 111 ? -8.457 -2.095 13.509 1.00 95.94 111 TYR A N 1
ATOM 882 C CA . TYR A 1 111 ? -7.210 -2.591 12.933 1.00 95.94 111 TYR A CA 1
ATOM 883 C C . TYR A 1 111 ? -7.455 -3.430 11.668 1.00 95.94 111 TYR A C 1
ATOM 885 O O . TYR A 1 111 ? -6.761 -3.266 10.663 1.00 95.94 111 TYR A O 1
ATOM 893 N N . ALA A 1 112 ? -8.479 -4.289 11.664 1.00 96.56 112 ALA A N 1
ATOM 894 C CA . ALA A 1 112 ? -8.871 -5.062 10.485 1.00 96.56 112 ALA A CA 1
ATOM 895 C C . ALA A 1 112 ? -9.323 -4.161 9.320 1.00 96.56 112 ALA A C 1
ATOM 897 O O . ALA A 1 112 ? -8.962 -4.403 8.167 1.00 96.56 112 ALA A O 1
ATOM 898 N N . ILE A 1 113 ? -10.063 -3.087 9.607 1.00 96.50 113 ILE A N 1
ATOM 899 C CA . ILE A 1 113 ? -10.482 -2.111 8.594 1.00 96.50 113 ILE A CA 1
ATOM 900 C C . ILE A 1 113 ? -9.268 -1.345 8.053 1.00 96.50 113 ILE A C 1
ATOM 902 O O . ILE A 1 113 ? -9.080 -1.274 6.838 1.00 96.50 113 ILE A O 1
ATOM 906 N N . VAL A 1 114 ? -8.422 -0.801 8.930 1.00 97.38 114 VAL A N 1
ATOM 907 C CA . VAL A 1 114 ? -7.262 0.015 8.533 1.00 97.38 114 VAL A CA 1
ATOM 908 C C . VAL A 1 114 ? -6.232 -0.827 7.772 1.00 97.38 114 VAL A C 1
ATOM 910 O O . VAL A 1 114 ? -5.734 -0.383 6.738 1.00 97.38 114 VAL A O 1
ATOM 913 N N . SER A 1 115 ? -5.966 -2.065 8.199 1.00 97.19 115 SER A N 1
ATOM 914 C CA . SER A 1 115 ? -5.094 -2.996 7.461 1.00 97.19 115 SER A CA 1
ATOM 915 C C . SER A 1 115 ? -5.655 -3.343 6.081 1.00 97.19 115 SER A C 1
ATOM 917 O O . SER A 1 115 ? -4.901 -3.426 5.108 1.00 97.19 115 SER A O 1
ATOM 919 N N . ARG A 1 116 ? -6.982 -3.478 5.949 1.00 96.81 116 ARG A N 1
ATOM 920 C CA . ARG A 1 116 ? -7.623 -3.684 4.647 1.00 96.81 116 ARG A CA 1
ATOM 921 C C . ARG A 1 116 ? -7.443 -2.470 3.743 1.00 96.81 116 ARG A C 1
ATOM 923 O O . ARG A 1 116 ? -7.062 -2.646 2.590 1.00 96.81 116 ARG A O 1
ATOM 930 N N . VAL A 1 117 ? -7.674 -1.263 4.258 1.00 97.31 117 VAL A N 1
ATOM 931 C CA . VAL A 1 117 ? -7.459 -0.012 3.513 1.00 97.31 117 VAL A CA 1
ATOM 932 C C . VAL A 1 117 ? -6.002 0.107 3.063 1.00 97.31 117 VAL A C 1
ATOM 934 O O . VAL A 1 117 ? -5.761 0.335 1.879 1.00 97.31 117 VAL A O 1
ATOM 937 N N . LEU A 1 118 ? -5.042 -0.150 3.958 1.00 97.62 118 LEU A N 1
ATOM 938 C CA . LEU A 1 118 ? -3.612 -0.190 3.635 1.00 97.62 118 LEU A CA 1
ATOM 939 C C . LEU A 1 118 ? -3.304 -1.175 2.510 1.00 97.62 118 LEU A C 1
ATOM 941 O O . LEU A 1 118 ? -2.605 -0.831 1.560 1.00 97.62 118 LEU A O 1
ATOM 945 N N . GLY A 1 119 ? -3.858 -2.385 2.588 1.00 97.19 119 GLY A N 1
ATOM 946 C CA . GLY A 1 119 ? -3.667 -3.403 1.564 1.00 97.19 119 GLY A CA 1
ATOM 947 C C . GLY A 1 119 ? -4.101 -2.938 0.171 1.00 97.19 119 GLY A C 1
ATOM 948 O O . GLY A 1 119 ? -3.475 -3.314 -0.818 1.00 97.19 119 GLY A O 1
ATOM 949 N N . PHE A 1 120 ? -5.143 -2.112 0.082 1.00 96.06 120 PHE A N 1
ATOM 950 C CA . PHE A 1 120 ? -5.601 -1.541 -1.182 1.00 96.06 120 PHE A CA 1
ATOM 951 C C . PHE A 1 120 ? -4.816 -0.308 -1.617 1.00 96.06 120 PHE A C 1
ATOM 953 O O . PHE A 1 120 ? -4.698 -0.090 -2.818 1.00 96.06 120 PHE A O 1
ATOM 960 N N . SER A 1 121 ? -4.323 0.503 -0.682 1.00 96.44 121 SER A N 1
ATOM 961 C CA . SER A 1 121 ? -3.769 1.826 -0.980 1.00 96.44 121 SER A CA 1
ATOM 962 C C . SER A 1 121 ? -2.241 1.903 -0.953 1.00 96.44 121 SER A C 1
ATOM 964 O O . SER A 1 121 ? -1.682 2.969 -1.205 1.00 96.44 121 SER A O 1
ATOM 966 N N . ALA A 1 122 ? -1.549 0.800 -0.670 1.00 96.69 122 ALA A N 1
ATOM 967 C CA . ALA A 1 122 ? -0.094 0.723 -0.716 1.00 96.69 122 ALA A CA 1
ATOM 968 C C . ALA A 1 122 ? 0.403 -0.021 -1.959 1.00 96.69 122 ALA A C 1
ATOM 970 O O . ALA A 1 122 ? -0.124 -1.075 -2.318 1.00 96.69 122 ALA A O 1
ATOM 971 N N . VAL A 1 123 ? 1.461 0.508 -2.572 1.00 96.44 123 VAL A N 1
ATOM 972 C CA . VAL A 1 123 ? 2.195 -0.095 -3.692 1.00 96.44 123 VAL A CA 1
ATOM 973 C C . VAL A 1 123 ? 3.608 -0.454 -3.212 1.00 96.44 123 VAL A C 1
ATOM 975 O O . VAL A 1 123 ? 4.267 0.413 -2.628 1.00 96.44 123 VAL A O 1
ATOM 978 N N . PRO A 1 124 ? 4.116 -1.679 -3.462 1.00 94.62 124 PRO A N 1
ATOM 979 C CA . PRO A 1 124 ? 5.443 -2.134 -3.025 1.00 94.62 124 PRO A CA 1
ATOM 980 C C . PRO A 1 124 ? 6.587 -1.604 -3.912 1.00 94.62 124 PRO A C 1
ATOM 982 O O . PRO A 1 124 ? 7.467 -2.351 -4.336 1.00 94.62 124 PRO A O 1
ATOM 985 N N . LEU A 1 125 ? 6.546 -0.314 -4.252 1.00 91.69 125 LEU A N 1
ATOM 986 C CA . LEU A 1 125 ? 7.605 0.397 -4.965 1.00 91.69 125 LEU A CA 1
ATOM 987 C C . LEU A 1 125 ? 7.505 1.905 -4.722 1.00 91.69 125 LEU A C 1
ATOM 989 O O . LEU A 1 125 ? 6.449 2.434 -4.362 1.00 91.69 125 LEU A O 1
ATOM 993 N N . THR A 1 126 ? 8.604 2.615 -4.963 1.00 90.81 126 THR A N 1
ATOM 994 C CA . THR A 1 126 ? 8.628 4.079 -4.904 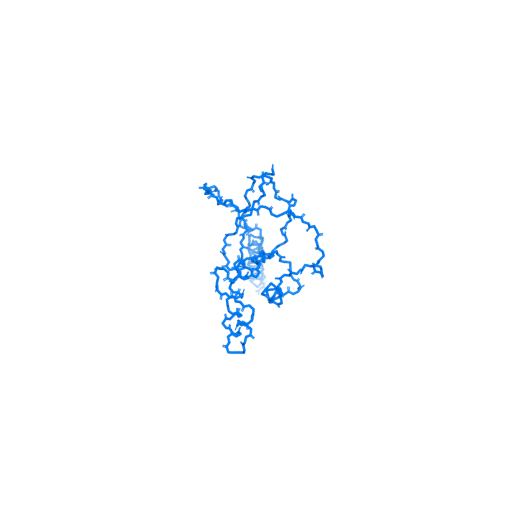1.00 90.81 126 THR A CA 1
ATOM 995 C C . THR A 1 126 ? 8.036 4.672 -6.178 1.00 90.81 126 THR A C 1
ATOM 997 O O . THR A 1 126 ? 8.608 4.525 -7.256 1.00 90.81 126 THR A O 1
ATOM 1000 N N . VAL A 1 127 ? 6.908 5.367 -6.054 1.00 90.88 127 VAL A N 1
ATOM 1001 C CA . VAL A 1 127 ? 6.252 6.103 -7.136 1.00 90.88 127 VAL A CA 1
ATOM 1002 C C . VAL A 1 127 ? 6.594 7.577 -6.974 1.00 90.88 127 VAL A C 1
ATOM 1004 O O . VAL A 1 127 ? 6.244 8.201 -5.970 1.00 90.88 127 VAL A O 1
ATOM 1007 N N . TRP A 1 128 ? 7.266 8.157 -7.966 1.00 88.69 128 TRP A N 1
ATOM 1008 C CA . TRP A 1 128 ? 7.596 9.576 -7.945 1.00 88.69 128 TRP A CA 1
ATOM 1009 C C . TRP A 1 128 ? 6.603 10.387 -8.771 1.00 88.69 128 TRP A C 1
ATOM 1011 O O . TRP A 1 128 ? 6.287 10.053 -9.907 1.00 88.69 128 TRP A O 1
ATOM 1021 N N . SER A 1 129 ? 6.182 11.540 -8.245 1.00 86.25 129 SER A N 1
ATOM 1022 C CA . SER A 1 129 ? 5.315 12.466 -8.991 1.00 86.25 129 SER A CA 1
ATOM 1023 C C . SER A 1 129 ? 5.959 12.995 -10.284 1.00 86.25 129 SER A C 1
ATOM 1025 O O . SER A 1 129 ? 5.246 13.429 -11.185 1.00 86.25 129 SER A O 1
ATOM 1027 N N . VAL A 1 130 ? 7.295 12.975 -10.385 1.00 86.06 130 VAL A N 1
ATOM 1028 C CA . VAL A 1 130 ? 8.029 13.387 -11.596 1.00 86.06 130 VAL A CA 1
ATOM 1029 C C . VAL A 1 130 ? 7.933 12.358 -12.726 1.00 86.06 130 VAL A C 1
ATOM 1031 O O . VAL A 1 130 ? 8.017 12.741 -13.890 1.00 86.06 130 VAL A O 1
ATOM 1034 N N . ASP A 1 131 ? 7.708 11.084 -12.395 1.00 86.00 131 ASP A N 1
ATOM 1035 C CA . ASP A 1 131 ? 7.576 10.011 -13.385 1.00 86.00 131 ASP A CA 1
ATOM 1036 C C . ASP A 1 131 ? 6.187 10.017 -14.043 1.00 86.00 131 ASP A C 1
ATOM 1038 O O . ASP A 1 131 ? 6.005 9.481 -15.134 1.00 86.00 131 ASP A O 1
ATOM 1042 N N . LEU A 1 132 ? 5.211 10.670 -13.405 1.00 87.06 132 LEU A N 1
ATOM 1043 C CA . LEU A 1 132 ? 3.852 10.821 -13.912 1.00 87.06 132 LEU A CA 1
ATOM 1044 C C . LEU A 1 132 ? 3.765 12.024 -14.855 1.00 87.06 132 LEU A C 1
ATOM 1046 O O . LEU A 1 132 ? 3.820 13.183 -14.424 1.00 87.06 132 LEU A O 1
ATOM 1050 N N . ARG A 1 133 ? 3.585 11.759 -16.152 1.00 87.25 133 ARG A N 1
ATOM 1051 C CA . ARG A 1 133 ? 3.312 12.817 -17.131 1.00 87.25 133 ARG A CA 1
ATOM 1052 C C . ARG A 1 133 ? 1.879 13.322 -16.981 1.00 87.25 133 ARG A C 1
ATOM 1054 O O . ARG A 1 133 ? 0.969 12.594 -16.593 1.00 87.25 133 ARG A O 1
ATOM 1061 N N . PHE A 1 134 ? 1.674 14.590 -17.318 1.00 87.81 134 PHE A N 1
ATOM 1062 C CA . PHE A 1 134 ? 0.348 15.199 -17.308 1.00 87.81 134 PHE A CA 1
ATOM 1063 C C . PHE A 1 134 ? -0.601 14.489 -18.279 1.00 87.81 134 PHE A C 1
ATOM 1065 O O . PHE A 1 134 ? -0.253 14.273 -19.441 1.00 87.81 134 PHE 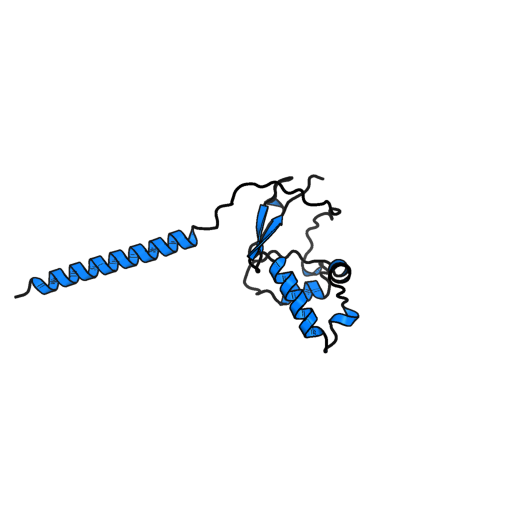A O 1
ATOM 1072 N N . GLY A 1 135 ? -1.793 14.134 -17.795 1.00 84.69 135 GLY A N 1
ATOM 1073 C CA . GLY A 1 135 ? -2.805 13.412 -18.572 1.00 84.69 135 GLY A CA 1
ATOM 1074 C C . GLY A 1 135 ? -2.472 11.942 -18.863 1.00 84.69 135 GLY A C 1
ATOM 1075 O O . GLY A 1 135 ? -3.259 11.266 -19.525 1.00 84.69 135 GLY A O 1
ATOM 1076 N N . GLU A 1 136 ? -1.336 11.433 -18.379 1.00 88.19 136 GLU A N 1
ATOM 1077 C CA . GLU A 1 136 ? -0.995 10.014 -18.442 1.00 88.19 136 GLU A CA 1
ATOM 1078 C C . GLU A 1 136 ? -1.546 9.287 -17.212 1.00 88.19 136 GLU A C 1
ATOM 1080 O O . GLU A 1 136 ? -1.458 9.779 -16.085 1.00 88.19 136 GLU A O 1
ATOM 1085 N N . VAL A 1 137 ? -2.121 8.106 -17.442 1.00 89.44 137 VAL A N 1
ATOM 1086 C CA . VAL A 1 137 ? -2.581 7.202 -16.387 1.00 89.44 137 VAL A CA 1
ATOM 1087 C C . VAL A 1 137 ? -1.617 6.028 -16.326 1.00 89.44 137 VAL A C 1
ATOM 1089 O O . VAL A 1 137 ? -1.470 5.295 -17.305 1.00 89.44 137 VAL A O 1
ATOM 1092 N N . VAL A 1 138 ? -1.001 5.828 -15.167 1.00 92.06 138 VAL A N 1
ATOM 1093 C CA . VAL A 1 138 ? -0.133 4.685 -14.880 1.00 92.06 138 VAL A CA 1
ATOM 1094 C C . VAL A 1 138 ? -0.882 3.711 -13.975 1.00 92.06 138 VAL A C 1
ATOM 1096 O O . VAL A 1 138 ? -1.596 4.124 -13.064 1.00 92.06 138 VAL A O 1
ATOM 1099 N N . ASN A 1 139 ? -0.746 2.413 -14.246 1.00 94.19 139 ASN A N 1
ATOM 1100 C CA . ASN A 1 139 ? -1.331 1.348 -13.435 1.00 94.19 139 ASN A CA 1
ATOM 1101 C C . ASN A 1 139 ? -0.248 0.730 -12.543 1.00 94.19 139 ASN A C 1
ATOM 1103 O O . ASN A 1 139 ? 0.810 0.339 -13.039 1.00 94.19 139 ASN A O 1
ATOM 1107 N N . TYR A 1 140 ? -0.535 0.632 -11.249 1.00 94.81 140 TYR A N 1
ATOM 1108 C CA . TYR A 1 140 ? 0.274 -0.076 -10.263 1.00 94.81 140 TYR A CA 1
ATOM 1109 C C . TYR A 1 140 ? -0.548 -1.167 -9.580 1.00 94.81 140 TYR A C 1
ATOM 1111 O O . TYR A 1 140 ? -1.750 -1.016 -9.391 1.00 94.81 140 TYR A O 1
ATOM 1119 N N . GLU A 1 141 ? 0.097 -2.243 -9.146 1.00 96.19 141 GLU A N 1
ATOM 1120 C CA . GLU A 1 141 ? -0.549 -3.276 -8.335 1.00 96.19 141 GLU A CA 1
ATOM 1121 C C . GLU A 1 141 ? -0.386 -2.954 -6.842 1.00 96.19 141 GLU A C 1
ATOM 1123 O O . GLU A 1 141 ? 0.722 -2.683 -6.372 1.00 96.19 141 GLU A O 1
ATOM 1128 N N . SER A 1 142 ? -1.492 -2.945 -6.096 1.00 96.19 142 SER A N 1
ATOM 1129 C CA . SER A 1 142 ? -1.469 -2.762 -4.643 1.00 96.19 142 SER A CA 1
ATOM 1130 C C . SER A 1 142 ? -1.048 -4.033 -3.905 1.00 96.19 142 SER A C 1
ATOM 1132 O O . SER A 1 142 ? -1.037 -5.124 -4.474 1.00 96.19 142 SER A O 1
ATOM 1134 N N . LEU A 1 143 ? -0.774 -3.932 -2.600 1.00 95.31 143 LEU A N 1
ATOM 1135 C CA . LEU A 1 143 ? -0.443 -5.098 -1.764 1.00 95.31 143 LEU A CA 1
ATOM 1136 C C . LEU A 1 143 ? -1.533 -6.180 -1.749 1.00 95.31 143 LEU A C 1
ATOM 1138 O O . LEU A 1 143 ? -1.239 -7.349 -1.516 1.00 95.31 143 LEU A O 1
ATOM 1142 N N . SER A 1 144 ? -2.789 -5.806 -1.988 1.00 95.69 144 SER A N 1
ATOM 1143 C CA . SER A 1 144 ? -3.917 -6.739 -2.084 1.00 95.69 144 SER A CA 1
ATOM 1144 C C . SER A 1 144 ? -4.176 -7.252 -3.507 1.00 95.69 144 SER A C 1
ATOM 1146 O O . SER A 1 144 ? -5.176 -7.939 -3.711 1.00 95.69 144 SER A O 1
ATOM 1148 N N . GLY A 1 145 ? -3.317 -6.926 -4.480 1.00 94.94 145 GLY A N 1
ATOM 1149 C CA . GLY A 1 145 ? -3.433 -7.380 -5.871 1.00 94.94 145 GLY A CA 1
ATOM 1150 C C . GLY A 1 145 ? -4.448 -6.601 -6.713 1.00 94.94 145 GLY A C 1
ATOM 1151 O O . GLY A 1 145 ? -4.919 -7.096 -7.735 1.00 94.94 145 GLY A O 1
ATOM 1152 N N . PHE A 1 146 ? -4.838 -5.395 -6.285 1.00 93.19 146 PHE A N 1
ATOM 1153 C CA . PHE A 1 146 ? -5.766 -4.548 -7.041 1.00 93.19 146 PHE A CA 1
ATOM 1154 C C . PHE A 1 146 ? -5.011 -3.491 -7.842 1.00 93.19 146 PHE A C 1
ATOM 1156 O O . PHE A 1 146 ? -4.071 -2.882 -7.338 1.00 93.19 146 PHE A O 1
ATOM 1163 N N . SER A 1 147 ? -5.461 -3.224 -9.069 1.00 94.31 147 SER A N 1
ATOM 1164 C CA . SER A 1 147 ? -4.910 -2.141 -9.885 1.00 94.31 147 SER A CA 1
ATOM 1165 C C . SER A 1 147 ? -5.282 -0.767 -9.329 1.00 94.31 147 SER A C 1
ATOM 1167 O O . SER A 1 147 ? -6.462 -0.429 -9.211 1.00 94.31 147 SER A O 1
ATOM 1169 N N . LEU A 1 148 ? -4.265 0.041 -9.054 1.00 93.94 148 LEU A N 1
ATOM 1170 C CA . LEU A 1 148 ? -4.355 1.458 -8.746 1.00 93.94 148 LEU A CA 1
ATOM 1171 C C . LEU A 1 148 ? -3.979 2.267 -9.982 1.00 93.94 148 LEU A C 1
ATOM 1173 O O . LEU A 1 148 ? -2.876 2.144 -10.512 1.00 93.94 148 LEU A O 1
ATOM 1177 N N . TYR A 1 149 ? -4.902 3.117 -10.417 1.00 93.50 149 TYR A N 1
ATOM 1178 C CA . TYR A 1 149 ? -4.690 4.042 -11.521 1.00 93.50 149 TYR A CA 1
ATOM 1179 C C . TYR A 1 149 ? -4.265 5.390 -10.959 1.00 93.50 149 TYR A C 1
ATOM 1181 O O . TYR A 1 149 ? -5.011 6.018 -10.208 1.00 93.50 149 TYR A O 1
ATOM 1189 N N . VAL A 1 150 ? -3.065 5.822 -11.320 1.00 92.12 150 VAL A N 1
ATOM 1190 C CA . VAL A 1 150 ? -2.472 7.062 -10.833 1.00 92.12 150 VAL A CA 1
ATOM 1191 C C . VAL A 1 150 ? -2.224 7.970 -12.024 1.00 92.12 150 VAL A C 1
ATOM 1193 O O . VAL A 1 150 ? -1.582 7.578 -12.997 1.00 92.12 150 VAL A O 1
ATOM 1196 N N . SER A 1 151 ? -2.737 9.190 -11.947 1.00 90.88 151 SER A N 1
ATOM 1197 C CA . SER A 1 151 ? -2.555 10.210 -12.972 1.00 90.88 151 SER A CA 1
ATOM 1198 C C . SER A 1 151 ? -2.285 11.561 -12.343 1.00 90.88 151 SER A C 1
ATOM 1200 O O . SER A 1 151 ? -2.627 11.818 -11.187 1.00 90.88 151 SER A O 1
ATOM 1202 N N . LYS A 1 152 ? -1.668 12.434 -13.133 1.00 89.50 152 LYS A N 1
ATOM 1203 C CA . LYS A 1 152 ? -1.475 13.833 -12.783 1.00 89.50 152 LYS A CA 1
ATOM 1204 C C . LYS A 1 152 ? -2.351 14.691 -13.685 1.00 89.50 152 LYS A C 1
ATOM 1206 O O . LYS A 1 152 ? -2.156 14.700 -14.904 1.00 89.50 152 LYS A O 1
ATOM 1211 N N . ASP A 1 153 ? -3.306 15.385 -13.080 1.00 82.81 153 ASP A N 1
ATOM 1212 C CA . ASP A 1 153 ? -4.175 16.312 -13.798 1.00 82.81 153 ASP A CA 1
ATOM 1213 C C . ASP A 1 153 ? -3.404 17.545 -14.270 1.00 82.81 153 ASP A C 1
ATOM 1215 O O . ASP A 1 153 ? -2.395 17.940 -13.679 1.00 82.81 153 ASP A O 1
ATOM 1219 N N . VAL A 1 154 ? -3.870 18.109 -15.384 1.00 76.56 154 VAL A N 1
ATOM 1220 C CA . VAL A 1 154 ? -3.364 19.368 -15.936 1.00 76.56 154 VAL A CA 1
ATOM 1221 C C . VAL A 1 154 ? -3.970 20.499 -15.103 1.00 76.56 154 VAL A C 1
ATOM 1223 O O . VAL A 1 154 ? -5.194 20.582 -15.025 1.00 76.56 154 VAL A O 1
ATOM 1226 N N . ASP A 1 155 ? -3.121 21.304 -14.459 1.00 59.66 155 ASP A N 1
ATOM 1227 C CA . ASP A 1 155 ? -3.535 22.503 -13.708 1.00 59.66 155 ASP A CA 1
ATOM 1228 C C . ASP A 1 155 ? -4.256 23.533 -14.601 1.00 59.66 155 ASP A C 1
ATOM 1230 O O . ASP A 1 155 ? -3.838 23.707 -15.774 1.00 59.66 155 ASP A O 1
#

Solvent-accessible surface area (backbone atoms only — not comparable to full-atom values): 9731 Å² total; per-residue (Å²): 144,71,70,69,67,54,55,53,51,54,52,50,52,52,52,51,52,52,50,52,52,51,52,52,48,51,50,48,54,58,72,68,57,59,86,74,83,79,82,85,81,94,74,90,78,84,90,70,91,85,75,82,91,70,95,68,57,79,91,75,54,85,45,51,73,67,31,50,52,47,57,71,73,50,70,91,90,59,59,62,34,68,65,70,62,50,60,67,51,39,33,72,77,67,69,45,44,74,90,65,36,69,36,85,93,35,33,66,61,42,49,55,52,48,52,50,52,41,27,61,36,24,27,83,41,81,76,55,78,85,79,48,48,72,78,38,76,46,79,44,60,17,71,65,72,44,80,44,80,49,66,33,80,77,130

InterPro domains:
  IPR000782 FAS1 domain [PS50213] (50-155)
  IPR036378 FAS1 domain superfamily [G3DSA:2.30.180.10] (58-155)
  IPR036378 FAS1 domain superfamily [SSF82153] (72-153)

Mean predicted aligned error: 14.59 Å

Foldseek 3Di:
DPPPVVVVVVVVVVVVVVVVVVVVVVVVVVVPPPPDDDDDDDDDDDDDDDDDDDPDDPVRDCLDPLRVLLVVPDDPVFDKDFPRDHQVCCCPVVVDHPVPCVPPVNVVVSSVVSVVNSQQGMARHDDDPVVADEPDWDWTAGNVRDTDTDHDHDD

Organism: Pisum sativum (NCBI:txid3888)

pLDDT: mean 80.64, std 19.14, range [34.31, 97.62]

Secondary structure (DSSP, 8-state):
--SHHHHHHHHHHHHHHHHHHHHHHHHHHHHH------------PPP-PPPP-----GGG---HHHHHHHHHTS-TTS--EE-PPPHHHHHHHH---HHHHTSTTTHHHHHHHHHHHHHHHEESS---TTTS-BT-EEEEE-TTSPEEEEEB---

Nearest PDB structures (foldseek):
  5yjh-assembly1_A-2  TM=6.381E-01  e=3.457E-02  Homo sapiens
  7asg-assembly1_A  TM=6.958E-01  e=8.685E-02  Homo sapiens

Radius of gyration: 24.99 Å; Cα contacts (8 Å, |Δi|>4): 118; chains: 1; bounding box: 55×76×47 Å